Protein AF-A0A2A7MKB6-F1 (afdb_monomer)

pLDDT: mean 78.99, std 16.05, range [43.69, 95.25]

Foldseek 3Di:
DLVPLCCVVPVDPVVVVVVVVVCCVPQPCRVVQPDPVSVVVSVVCCCPVDQQQPDFDVVQVRDHSVVSVVVVVVVD

Structure (mmCIF, N/CA/C/O backbone):
data_AF-A0A2A7MKB6-F1
#
_entry.id   AF-A0A2A7MKB6-F1
#
loop_
_atom_site.group_PDB
_atom_site.id
_atom_site.type_symbol
_atom_site.label_atom_id
_atom_site.label_alt_id
_atom_site.label_comp_id
_atom_site.label_asym_id
_atom_site.label_entity_id
_atom_site.label_seq_id
_atom_site.pdbx_PDB_ins_code
_atom_site.Cartn_x
_atom_site.Cartn_y
_atom_site.Cartn_z
_atom_site.occupancy
_atom_site.B_iso_or_equiv
_atom_site.auth_seq_id
_atom_site.auth_comp_id
_atom_site.auth_asym_id
_atom_site.auth_atom_id
_atom_site.pdbx_PDB_model_num
ATOM 1 N N . MET A 1 1 ? 4.606 9.864 8.707 1.00 45.22 1 MET A N 1
ATOM 2 C CA . MET A 1 1 ? 5.658 8.867 9.003 1.00 45.22 1 MET A CA 1
ATOM 3 C C . MET A 1 1 ? 4.961 7.603 9.501 1.00 45.22 1 MET A C 1
ATOM 5 O O . MET A 1 1 ? 4.711 7.465 10.687 1.00 45.22 1 MET A O 1
ATOM 9 N N . ILE A 1 2 ? 4.556 6.750 8.558 1.00 46.50 2 ILE A N 1
ATOM 10 C CA . ILE A 1 2 ? 3.514 5.699 8.662 1.00 46.50 2 ILE A CA 1
ATOM 11 C C . ILE A 1 2 ? 4.055 4.388 9.286 1.00 46.50 2 ILE A C 1
ATOM 13 O O . ILE A 1 2 ? 3.602 3.279 9.023 1.00 46.50 2 ILE A O 1
ATOM 17 N N . ILE A 1 3 ? 5.107 4.484 10.103 1.00 48.94 3 ILE A N 1
ATOM 18 C CA . ILE A 1 3 ? 5.906 3.308 10.481 1.00 48.94 3 ILE A CA 1
ATOM 19 C C . ILE A 1 3 ? 5.374 2.610 11.741 1.00 48.94 3 ILE A C 1
ATOM 21 O O . ILE A 1 3 ? 5.704 1.446 11.950 1.00 48.94 3 ILE A O 1
ATOM 25 N N . ARG A 1 4 ? 4.512 3.230 12.561 1.00 48.97 4 ARG A N 1
ATOM 26 C CA . ARG A 1 4 ? 4.033 2.578 13.796 1.00 48.97 4 ARG A CA 1
ATOM 27 C C . ARG A 1 4 ? 2.900 1.583 13.547 1.00 48.97 4 ARG A C 1
ATOM 29 O O . ARG A 1 4 ? 3.058 0.426 13.922 1.00 48.97 4 ARG A O 1
ATOM 36 N N . ALA A 1 5 ? 1.853 1.948 12.804 1.00 45.94 5 ALA A N 1
ATOM 37 C CA . ALA A 1 5 ? 0.797 0.982 12.480 1.00 45.94 5 ALA A CA 1
ATOM 38 C C . ALA A 1 5 ? 1.276 -0.155 11.571 1.00 45.94 5 ALA A C 1
ATOM 40 O O . ALA A 1 5 ? 0.795 -1.279 11.689 1.00 45.94 5 ALA A O 1
ATOM 41 N N . ILE A 1 6 ? 2.268 0.108 10.711 1.00 49.97 6 ILE A N 1
ATOM 42 C CA . ILE A 1 6 ? 2.928 -0.955 9.959 1.00 49.97 6 ILE A CA 1
ATOM 43 C C . ILE A 1 6 ? 3.691 -1.866 10.919 1.00 49.97 6 ILE A C 1
ATOM 45 O O . ILE A 1 6 ? 3.453 -3.057 10.876 1.00 49.97 6 ILE A O 1
ATOM 49 N N . LYS A 1 7 ? 4.532 -1.383 11.839 1.00 47.50 7 LYS A N 1
ATOM 50 C CA . LYS A 1 7 ? 5.274 -2.289 12.738 1.00 47.50 7 LYS A CA 1
ATOM 51 C C . LYS A 1 7 ? 4.361 -3.214 13.558 1.00 47.50 7 LYS A C 1
ATOM 53 O O . LYS A 1 7 ? 4.677 -4.394 13.672 1.00 47.50 7 LYS A O 1
ATOM 58 N N . ASP A 1 8 ? 3.217 -2.719 14.026 1.00 45.84 8 ASP A N 1
ATOM 59 C CA . ASP A 1 8 ? 2.292 -3.502 14.860 1.00 45.84 8 ASP A CA 1
ATOM 60 C C . ASP A 1 8 ? 1.381 -4.444 14.044 1.00 45.84 8 ASP A C 1
ATOM 62 O O . ASP A 1 8 ? 0.929 -5.473 14.547 1.00 45.84 8 ASP A O 1
ATOM 66 N N . ILE A 1 9 ? 1.172 -4.162 12.751 1.00 51.12 9 ILE A N 1
ATOM 67 C CA . ILE A 1 9 ? 0.476 -5.054 11.805 1.00 51.12 9 ILE A CA 1
ATOM 68 C C . ILE A 1 9 ? 1.456 -6.026 11.095 1.00 51.12 9 ILE A C 1
ATOM 70 O O . ILE A 1 9 ? 1.047 -7.117 10.687 1.00 51.12 9 ILE A O 1
ATOM 74 N N . LEU A 1 10 ? 2.741 -5.669 10.979 1.00 53.38 10 LEU A N 1
ATOM 75 C CA . LEU A 1 10 ? 3.710 -6.198 9.999 1.00 53.38 10 LEU A CA 1
ATOM 76 C C . LEU A 1 10 ? 4.936 -6.893 10.631 1.00 53.38 10 LEU A C 1
ATOM 78 O O . LEU A 1 10 ? 5.868 -7.241 9.909 1.00 53.38 10 LEU A O 1
ATOM 82 N N . MET A 1 11 ? 4.965 -7.154 11.944 1.00 45.91 11 MET A N 1
ATOM 83 C CA . MET A 1 11 ? 6.144 -7.742 12.617 1.00 45.91 11 MET A CA 1
ATOM 84 C C . MET A 1 11 ? 6.269 -9.274 12.623 1.00 45.91 11 MET A C 1
ATOM 86 O O . MET A 1 11 ? 6.969 -9.834 13.459 1.00 45.91 11 MET A O 1
ATOM 90 N N . THR A 1 12 ? 5.689 -9.992 11.662 1.00 43.69 12 THR A N 1
ATOM 91 C CA . THR A 1 12 ? 6.149 -11.364 11.377 1.00 43.69 12 THR A CA 1
ATOM 92 C C . THR A 1 12 ? 6.111 -11.628 9.878 1.00 43.69 12 THR A C 1
ATOM 94 O O . THR A 1 12 ? 5.239 -11.132 9.165 1.00 43.69 12 THR A O 1
ATOM 97 N N . MET A 1 13 ? 7.073 -12.420 9.404 1.00 50.72 13 MET A N 1
ATOM 98 C CA . MET A 1 13 ? 7.361 -12.810 8.012 1.00 50.72 13 MET A CA 1
ATOM 99 C C . MET A 1 13 ? 6.140 -13.214 7.152 1.00 50.72 13 MET A C 1
ATOM 101 O O . MET A 1 13 ? 6.231 -13.271 5.929 1.00 50.72 13 MET A O 1
ATOM 105 N N . LEU A 1 14 ? 4.974 -13.434 7.762 1.00 51.94 14 LEU A N 1
ATOM 106 C CA . LEU A 1 14 ? 3.712 -13.755 7.107 1.00 51.94 14 LEU A CA 1
ATOM 107 C C . LEU A 1 14 ? 3.160 -12.631 6.215 1.00 51.94 14 LEU A C 1
ATOM 109 O O . LEU A 1 14 ? 2.545 -12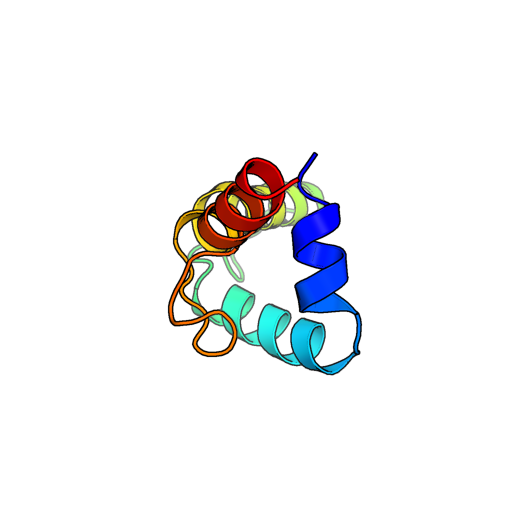.919 5.191 1.00 51.94 14 LEU A O 1
ATOM 113 N N . GLN A 1 15 ? 3.343 -11.356 6.578 1.00 64.69 15 GLN A N 1
ATOM 114 C CA . GLN A 1 15 ? 2.67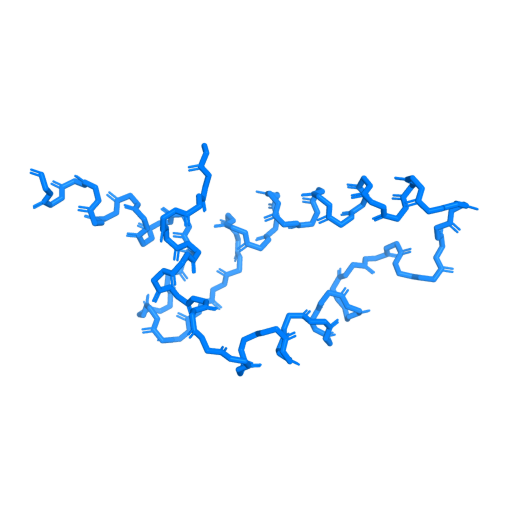1 -10.277 5.845 1.00 64.69 15 GLN A CA 1
ATOM 115 C C . GLN A 1 15 ? 3.428 -9.825 4.593 1.00 64.69 15 GLN A C 1
ATOM 117 O O . GLN A 1 15 ? 2.793 -9.513 3.589 1.00 64.69 15 GLN A O 1
ATOM 122 N N . TRP A 1 16 ? 4.763 -9.881 4.600 1.00 66.81 16 TRP A N 1
ATOM 123 C CA . TRP A 1 16 ? 5.570 -9.671 3.391 1.00 66.81 16 TRP A CA 1
ATOM 124 C C . TRP A 1 16 ? 5.223 -10.688 2.296 1.00 66.81 16 TRP A C 1
ATOM 126 O O . TRP A 1 16 ? 5.060 -10.315 1.131 1.00 66.81 16 TRP A O 1
ATOM 136 N N . ASN A 1 17 ? 4.995 -11.945 2.694 1.00 74.94 17 ASN A N 1
ATOM 137 C CA . ASN A 1 17 ? 4.539 -13.012 1.802 1.00 74.94 17 ASN A CA 1
ATOM 138 C C . ASN A 1 17 ? 3.152 -12.740 1.199 1.00 74.94 17 ASN A C 1
ATOM 140 O O . ASN A 1 17 ? 2.860 -13.237 0.118 1.00 74.94 17 ASN A O 1
ATOM 144 N N . LEU A 1 18 ? 2.306 -11.939 1.854 1.00 76.94 18 LEU A N 1
ATOM 145 C CA . LEU A 1 18 ? 0.998 -11.523 1.329 1.00 76.94 18 LEU A CA 1
ATOM 146 C C . LEU A 1 18 ? 1.062 -10.196 0.558 1.00 76.94 18 LEU A C 1
ATOM 148 O O . LEU A 1 18 ? 0.241 -9.954 -0.329 1.00 76.94 18 LEU A O 1
ATOM 152 N N . PHE A 1 19 ? 2.037 -9.341 0.872 1.00 80.88 19 PHE A N 1
ATOM 153 C CA . PHE A 1 19 ? 2.240 -8.053 0.220 1.00 80.88 19 PHE A CA 1
ATOM 154 C C . PHE A 1 19 ? 2.722 -8.225 -1.220 1.00 80.88 19 PHE A C 1
ATOM 156 O O . PHE A 1 19 ? 2.095 -7.685 -2.128 1.00 80.88 19 PHE A O 1
ATOM 163 N N . ILE A 1 20 ? 3.781 -9.013 -1.449 1.00 82.44 20 ILE A N 1
ATOM 164 C CA . ILE A 1 20 ? 4.369 -9.177 -2.789 1.00 82.44 20 ILE A CA 1
ATOM 165 C C . ILE A 1 20 ? 3.351 -9.715 -3.814 1.00 82.44 20 ILE A C 1
ATOM 167 O O . ILE A 1 20 ? 3.225 -9.106 -4.878 1.00 82.44 20 ILE A O 1
ATOM 171 N N . PRO A 1 21 ? 2.584 -10.793 -3.546 1.00 87.69 21 PRO A N 1
ATOM 172 C CA . PRO A 1 21 ? 1.575 -11.276 -4.489 1.00 87.69 21 PRO A CA 1
ATOM 173 C C . PRO A 1 21 ? 0.459 -10.262 -4.737 1.00 87.69 21 PRO A C 1
ATOM 175 O O . PRO A 1 21 ? -0.009 -10.124 -5.865 1.00 87.69 21 PRO A O 1
ATOM 178 N N . ALA A 1 22 ? 0.041 -9.531 -3.704 1.00 86.19 22 ALA A N 1
ATOM 179 C CA . ALA A 1 22 ? -1.010 -8.538 -3.848 1.00 86.19 22 ALA A CA 1
ATOM 180 C C . ALA A 1 22 ? -0.545 -7.314 -4.642 1.00 86.19 22 ALA A C 1
ATOM 182 O O . ALA A 1 22 ? -1.264 -6.880 -5.532 1.00 86.19 22 ALA A O 1
ATOM 183 N N . LEU A 1 23 ? 0.674 -6.821 -4.409 1.00 87.25 23 LEU A N 1
ATOM 184 C CA . LEU A 1 23 ? 1.291 -5.781 -5.233 1.00 87.25 23 LEU A CA 1
ATOM 185 C C . LEU A 1 23 ? 1.370 -6.233 -6.699 1.00 87.25 23 LEU A C 1
ATOM 187 O O . LEU A 1 23 ? 0.952 -5.495 -7.582 1.00 87.25 23 LEU A O 1
ATOM 191 N N . LYS A 1 24 ? 1.820 -7.469 -6.963 1.00 87.44 24 LYS A N 1
ATOM 192 C CA . LYS A 1 24 ? 1.861 -8.042 -8.324 1.00 87.44 24 LYS A CA 1
ATOM 193 C C . LYS A 1 24 ? 0.494 -8.119 -8.998 1.00 87.44 24 LYS A C 1
ATOM 195 O O . LYS A 1 24 ? 0.416 -7.976 -10.213 1.00 87.44 24 LYS A O 1
ATOM 200 N N . LYS A 1 25 ? -0.566 -8.367 -8.229 1.00 88.69 25 LYS A N 1
ATOM 201 C CA . LYS A 1 25 ? -1.938 -8.473 -8.737 1.00 88.69 25 LYS A CA 1
ATOM 202 C C . LYS A 1 25 ? -2.610 -7.110 -8.928 1.00 88.69 25 LYS A C 1
ATOM 204 O O . LYS A 1 25 ?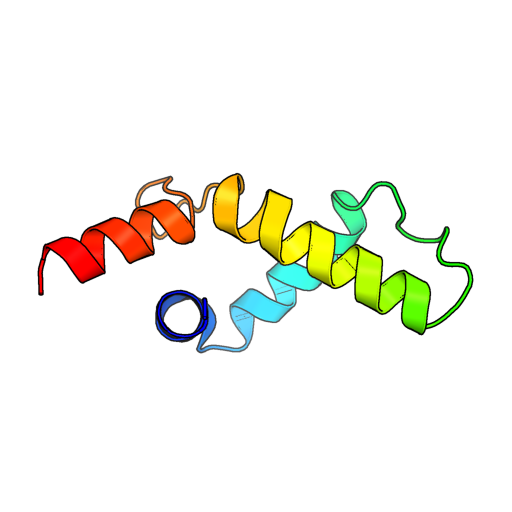 -3.415 -6.951 -9.839 1.00 88.69 25 LYS A O 1
ATOM 209 N N . GLU A 1 26 ? -2.339 -6.164 -8.038 1.00 87.69 26 GLU A N 1
ATOM 210 C CA . GLU A 1 26 ? -3.080 -4.905 -7.926 1.00 87.69 26 GLU A CA 1
ATOM 211 C C . GLU A 1 26 ? -2.361 -3.720 -8.585 1.00 87.69 26 GLU A C 1
ATOM 213 O O . GLU A 1 26 ? -3.031 -2.789 -9.040 1.00 87.69 26 GLU A O 1
ATOM 218 N N . ASP A 1 27 ? -1.025 -3.730 -8.665 1.00 85.38 27 ASP A N 1
ATOM 219 C CA . ASP A 1 27 ? -0.285 -2.694 -9.383 1.00 85.38 27 ASP A CA 1
ATOM 220 C C . ASP A 1 27 ? -0.467 -2.877 -10.894 1.00 85.38 27 ASP A C 1
ATOM 222 O O . ASP A 1 27 ? 0.103 -3.762 -11.529 1.00 85.38 27 ASP A O 1
ATOM 226 N N . LYS A 1 28 ? -1.249 -1.982 -11.499 1.00 81.81 28 LYS A N 1
ATOM 227 C CA . LYS A 1 28 ? -1.504 -1.954 -12.947 1.00 81.81 28 LYS A CA 1
ATOM 228 C C . LYS A 1 28 ? -0.236 -1.739 -13.781 1.00 81.81 28 LYS A C 1
ATOM 230 O O . LYS A 1 28 ? -0.249 -2.004 -14.985 1.00 81.81 28 LYS A O 1
ATOM 235 N N . ARG A 1 29 ? 0.828 -1.216 -13.166 1.00 80.69 29 ARG A N 1
ATOM 236 C CA . ARG A 1 29 ? 2.131 -0.965 -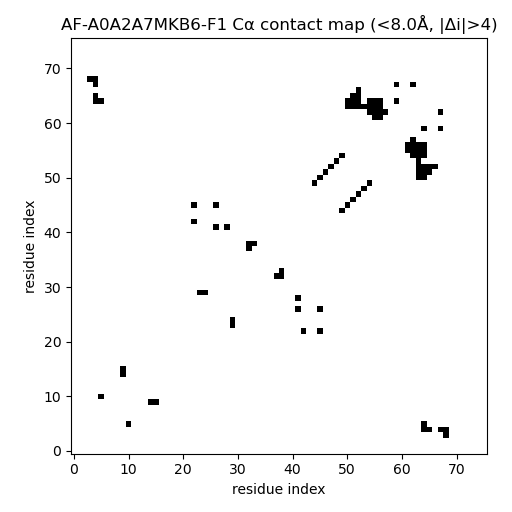13.793 1.00 80.69 29 ARG A CA 1
ATOM 237 C C . ARG A 1 29 ? 3.083 -2.151 -13.660 1.00 80.69 29 ARG A C 1
ATOM 239 O O . ARG A 1 29 ? 4.188 -2.088 -14.196 1.00 80.69 29 ARG A O 1
ATOM 246 N N . MET A 1 30 ? 2.666 -3.228 -12.991 1.00 81.19 30 MET A N 1
ATOM 247 C CA . MET A 1 30 ? 3.461 -4.445 -12.871 1.00 81.19 30 MET A CA 1
ATOM 248 C C . MET A 1 30 ? 3.906 -4.931 -14.262 1.00 81.19 30 MET A C 1
ATOM 250 O O . MET A 1 30 ? 3.106 -4.986 -15.197 1.00 81.19 30 MET A O 1
ATOM 254 N N . ASN A 1 31 ? 5.197 -5.258 -14.394 1.00 77.75 31 ASN A N 1
ATOM 255 C CA . ASN A 1 31 ? 5.881 -5.631 -15.647 1.00 77.75 31 ASN A CA 1
ATOM 256 C C . ASN A 1 31 ? 5.986 -4.524 -16.718 1.00 77.75 31 ASN A C 1
ATOM 258 O O . ASN A 1 31 ? 6.300 -4.819 -17.868 1.00 77.75 31 ASN A O 1
ATOM 262 N N . LYS A 1 32 ? 5.735 -3.260 -16.359 1.00 88.50 32 LYS A N 1
ATOM 263 C CA . LYS A 1 32 ? 5.866 -2.092 -17.251 1.00 88.50 32 LYS A CA 1
ATOM 264 C C . LYS A 1 32 ? 6.802 -1.021 -16.684 1.00 88.50 32 LYS A C 1
ATOM 266 O O . LYS A 1 32 ? 6.706 0.139 -17.073 1.00 88.50 32 LYS A O 1
ATOM 271 N N . TYR A 1 33 ? 7.659 -1.393 -15.733 1.00 91.50 33 TYR A N 1
ATOM 272 C CA . TYR A 1 33 ? 8.640 -0.473 -15.164 1.00 91.50 33 TYR A CA 1
ATOM 273 C C . TYR A 1 33 ? 9.761 -0.220 -16.166 1.00 91.50 33 TYR A C 1
ATOM 275 O O . TYR A 1 33 ? 10.285 -1.161 -16.759 1.00 91.50 33 TYR A O 1
ATOM 283 N N . ILE A 1 34 ? 10.118 1.051 -16.332 1.00 93.75 34 ILE A N 1
ATOM 284 C CA . ILE A 1 34 ? 11.192 1.471 -17.241 1.00 93.75 34 ILE A CA 1
ATOM 285 C C . ILE A 1 34 ? 12.554 1.072 -16.664 1.00 93.75 34 ILE A C 1
ATOM 287 O O . ILE A 1 34 ? 13.407 0.535 -17.364 1.00 93.75 34 ILE A O 1
ATOM 291 N N . ASP A 1 35 ? 12.737 1.314 -15.369 1.00 94.62 35 ASP A N 1
ATOM 292 C CA . ASP A 1 35 ? 13.945 0.995 -14.626 1.00 94.62 35 ASP A CA 1
ATOM 293 C C . ASP A 1 35 ? 13.622 0.737 -13.143 1.00 94.62 35 ASP A C 1
ATOM 295 O O . ASP A 1 35 ? 12.465 0.735 -12.703 1.00 94.62 35 ASP A O 1
ATOM 299 N N . PHE A 1 36 ? 14.667 0.507 -12.347 1.00 92.06 36 PHE A N 1
ATOM 300 C CA . PHE A 1 36 ? 14.528 0.293 -10.910 1.00 92.06 36 PHE A CA 1
ATOM 301 C C . PHE A 1 36 ? 13.940 1.508 -10.173 1.00 92.06 36 PHE A C 1
ATOM 303 O O . PHE A 1 36 ? 13.193 1.344 -9.206 1.00 92.06 36 PHE A O 1
ATOM 310 N N . ASN A 1 37 ? 14.258 2.729 -10.607 1.00 95.25 37 ASN 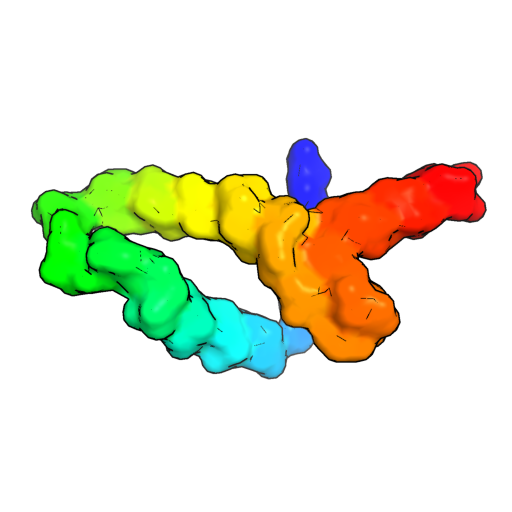A N 1
ATOM 311 C CA . ASN A 1 37 ? 13.759 3.940 -9.968 1.00 95.25 37 ASN A CA 1
ATOM 312 C C . ASN A 1 37 ? 12.257 4.121 -10.228 1.00 95.25 37 ASN A C 1
ATOM 314 O O . ASN A 1 37 ? 11.504 4.453 -9.311 1.00 95.25 37 ASN A O 1
ATOM 318 N N . ASP A 1 38 ? 11.799 3.815 -11.437 1.00 93.00 38 ASP A N 1
ATOM 319 C CA . ASP A 1 38 ? 10.388 3.815 -11.797 1.00 93.00 38 ASP A CA 1
ATOM 320 C C . ASP A 1 38 ? 9.598 2.762 -11.002 1.00 93.00 38 ASP A C 1
ATOM 322 O O . ASP A 1 38 ? 8.542 3.058 -10.433 1.00 93.00 38 ASP A O 1
ATOM 326 N N . ALA A 1 39 ? 10.157 1.554 -10.856 1.00 91.19 39 ALA A N 1
ATOM 327 C CA . ALA A 1 39 ? 9.589 0.510 -10.003 1.00 91.19 39 ALA A CA 1
ATOM 328 C C . ALA A 1 39 ? 9.484 0.961 -8.535 1.00 91.19 39 ALA A C 1
ATOM 330 O O . ALA A 1 39 ? 8.459 0.745 -7.879 1.00 91.19 39 ALA A O 1
ATOM 331 N N . LYS A 1 40 ? 10.518 1.639 -8.020 1.00 91.38 40 LYS A N 1
ATOM 332 C CA . LYS A 1 40 ? 10.538 2.202 -6.663 1.00 91.38 40 LYS A CA 1
ATOM 333 C C . LYS A 1 40 ? 9.445 3.256 -6.474 1.00 91.38 40 LYS A C 1
ATOM 335 O O . LYS A 1 40 ? 8.732 3.207 -5.471 1.00 91.38 40 LYS A O 1
ATOM 340 N N . ILE A 1 41 ? 9.280 4.173 -7.430 1.00 92.06 41 ILE A N 1
ATOM 341 C CA . ILE A 1 41 ? 8.236 5.209 -7.394 1.00 92.06 41 ILE A CA 1
ATOM 342 C C . ILE A 1 41 ? 6.845 4.571 -7.438 1.00 92.06 41 ILE A C 1
ATOM 344 O O . ILE A 1 41 ? 6.007 4.900 -6.598 1.00 92.06 41 ILE A O 1
ATOM 348 N N . SER A 1 42 ? 6.604 3.630 -8.357 1.00 90.38 42 SER A N 1
ATOM 349 C CA . SER A 1 42 ? 5.319 2.919 -8.451 1.00 90.38 42 SER A CA 1
ATOM 350 C C . SER A 1 42 ? 4.985 2.181 -7.156 1.00 90.38 42 SER A C 1
ATOM 352 O O . SER A 1 42 ? 3.876 2.293 -6.635 1.00 90.38 42 SER A O 1
ATOM 354 N N . THR A 1 43 ? 5.972 1.493 -6.576 1.00 88.62 43 THR A N 1
ATOM 355 C CA . THR A 1 43 ? 5.814 0.776 -5.304 1.00 88.62 43 THR A CA 1
ATOM 356 C C . THR A 1 43 ? 5.455 1.733 -4.169 1.00 88.62 43 THR A C 1
ATOM 358 O O . THR A 1 43 ? 4.530 1.466 -3.403 1.00 88.62 43 THR A O 1
ATOM 361 N N . PHE A 1 44 ? 6.141 2.875 -4.074 1.00 88.62 44 PHE A N 1
ATOM 362 C CA . PHE A 1 44 ? 5.838 3.889 -3.066 1.00 88.62 44 PHE A CA 1
ATOM 363 C C . PHE A 1 44 ? 4.423 4.455 -3.239 1.00 88.62 44 PHE A C 1
ATOM 365 O O . PHE A 1 44 ? 3.665 4.543 -2.273 1.00 88.62 44 PHE A O 1
ATOM 372 N N . GLN A 1 45 ? 4.027 4.767 -4.475 1.00 89.62 45 GLN A N 1
ATOM 373 C CA . GLN A 1 45 ? 2.677 5.236 -4.790 1.00 89.62 45 GLN A CA 1
ATOM 374 C C . GLN A 1 45 ? 1.611 4.205 -4.411 1.00 89.62 45 GLN A C 1
ATOM 376 O O . GLN A 1 45 ? 0.604 4.571 -3.802 1.00 89.62 45 GLN A O 1
ATOM 381 N N . TYR A 1 46 ? 1.836 2.926 -4.721 1.00 88.38 46 TYR A N 1
ATOM 382 C CA . TYR A 1 46 ? 0.944 1.840 -4.325 1.00 88.38 46 TYR A CA 1
ATOM 383 C C . TYR A 1 46 ? 0.784 1.775 -2.802 1.00 88.38 46 TYR A C 1
ATOM 385 O O . TYR A 1 46 ? -0.344 1.733 -2.307 1.00 88.38 46 TYR A O 1
ATOM 39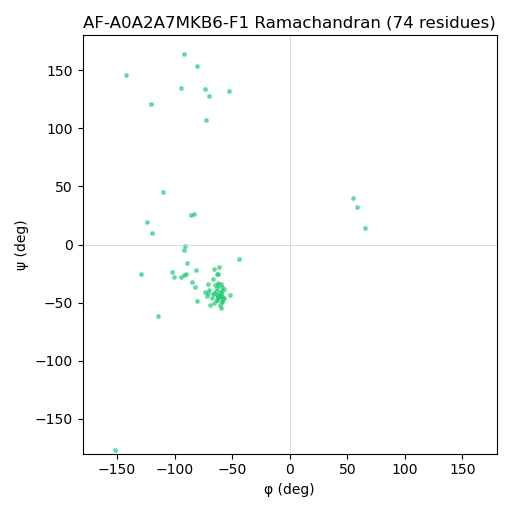3 N N . ILE A 1 47 ? 1.889 1.814 -2.051 1.00 87.88 47 ILE A N 1
ATOM 394 C CA . ILE A 1 47 ? 1.859 1.743 -0.586 1.00 87.88 47 ILE A CA 1
ATOM 395 C C . ILE A 1 47 ? 1.065 2.921 -0.005 1.00 87.88 47 ILE A C 1
ATOM 397 O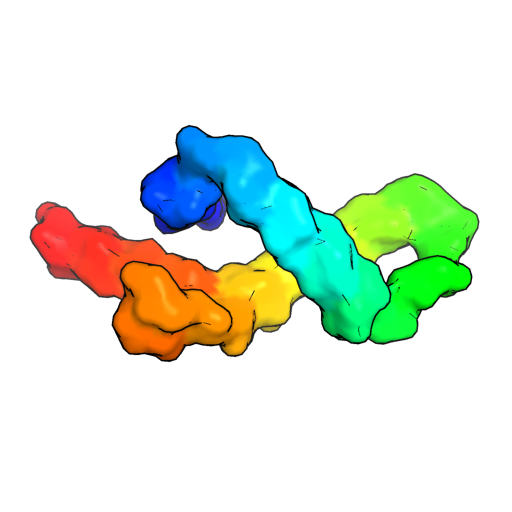 O . ILE A 1 47 ? 0.112 2.722 0.749 1.00 87.88 47 ILE A O 1
ATOM 401 N N . GLU A 1 48 ? 1.405 4.145 -0.398 1.00 87.19 48 GLU A N 1
ATOM 402 C CA . GLU A 1 48 ? 0.843 5.363 0.193 1.00 87.19 48 GLU A CA 1
ATOM 403 C C . GLU A 1 48 ? -0.604 5.637 -0.222 1.00 87.19 48 GLU A C 1
ATOM 405 O O . GLU A 1 48 ? -1.433 6.054 0.592 1.00 87.19 48 GLU A O 1
ATOM 410 N N . SER A 1 49 ? -0.922 5.417 -1.498 1.00 88.06 49 SER A N 1
ATOM 411 C CA . SER A 1 49 ? -2.212 5.823 -2.069 1.00 88.06 49 SER A CA 1
ATOM 412 C C . SER A 1 49 ? -3.254 4.711 -2.048 1.00 88.06 49 SER A C 1
ATOM 414 O O . SER A 1 49 ? -4.454 4.999 -2.011 1.00 88.06 49 SER A O 1
ATOM 416 N N . TRP A 1 50 ? -2.822 3.447 -2.083 1.00 88.56 50 TRP A N 1
ATOM 417 C CA . TRP A 1 50 ? -3.715 2.293 -2.121 1.00 88.56 50 TRP A CA 1
ATOM 418 C C . TRP A 1 50 ? -3.617 1.446 -0.854 1.00 88.56 50 TRP A C 1
ATOM 420 O O . TRP A 1 50 ? -4.602 1.352 -0.122 1.00 88.56 50 TRP A O 1
ATOM 430 N N . TYR A 1 51 ? -2.449 0.881 -0.542 1.00 88.00 51 TYR A N 1
ATOM 431 C CA . TYR A 1 51 ? -2.299 -0.054 0.576 1.00 88.00 51 TYR A CA 1
ATOM 432 C C . TYR A 1 51 ? -2.695 0.583 1.917 1.00 88.00 51 TYR A C 1
ATOM 434 O O . TYR A 1 51 ? -3.599 0.099 2.590 1.00 88.00 51 TYR A O 1
ATOM 442 N N . ASN A 1 52 ? -2.105 1.723 2.275 1.00 88.25 52 ASN A N 1
ATOM 443 C CA . ASN A 1 52 ? -2.347 2.357 3.573 1.00 88.25 52 ASN A CA 1
ATOM 444 C C . ASN A 1 52 ? -3.755 2.961 3.695 1.00 88.25 52 ASN A C 1
ATOM 446 O O . ASN A 1 52 ? -4.343 2.966 4.778 1.00 88.25 52 ASN A O 1
ATOM 450 N N . ARG A 1 53 ? -4.303 3.482 2.590 1.00 90.12 53 ARG A N 1
ATOM 451 C CA . ARG A 1 53 ? -5.520 4.315 2.602 1.00 90.12 53 ARG A CA 1
ATOM 452 C C . ARG A 1 53 ? -6.792 3.606 2.166 1.00 90.12 53 ARG A C 1
ATOM 454 O O . ARG A 1 53 ? -7.868 4.079 2.514 1.00 90.12 53 ARG A O 1
ATOM 461 N N . LYS A 1 54 ? -6.691 2.536 1.379 1.00 91.31 54 LYS A N 1
ATOM 462 C CA . LYS A 1 54 ? -7.841 1.903 0.711 1.00 91.31 54 LYS A CA 1
ATOM 463 C C . LYS A 1 54 ? -7.912 0.399 0.930 1.00 91.31 54 LYS A C 1
ATOM 465 O O . LYS A 1 54 ? -9.003 -0.161 0.865 1.00 91.31 54 LYS A O 1
ATOM 470 N N . ARG A 1 55 ? -6.787 -0.267 1.203 1.00 88.75 55 ARG A N 1
ATOM 471 C CA . ARG A 1 55 ? -6.791 -1.710 1.437 1.00 88.75 55 ARG A CA 1
ATOM 472 C C . ARG A 1 55 ? -7.453 -2.040 2.765 1.00 88.75 55 ARG A C 1
ATOM 474 O O . ARG A 1 55 ? -7.068 -1.520 3.804 1.00 88.75 55 ARG A O 1
ATOM 481 N N . ILE A 1 56 ? -8.422 -2.942 2.713 1.00 89.94 56 ILE A N 1
ATOM 482 C CA . ILE A 1 56 ? -9.158 -3.420 3.879 1.00 89.94 56 ILE A CA 1
ATOM 483 C C . ILE A 1 56 ? -8.513 -4.707 4.395 1.00 89.94 56 ILE A C 1
ATOM 485 O O . ILE A 1 56 ? -8.217 -5.618 3.621 1.00 89.94 56 ILE A O 1
ATOM 489 N N . HIS A 1 57 ? -8.323 -4.798 5.711 1.00 85.38 57 HIS A N 1
ATOM 490 C CA . HIS A 1 57 ? -7.737 -5.966 6.363 1.00 85.38 57 HIS A CA 1
ATOM 491 C C . HIS A 1 57 ? -8.707 -6.568 7.387 1.00 85.38 57 HIS A C 1
ATOM 493 O O . HIS A 1 57 ? -9.082 -5.924 8.367 1.00 85.38 57 HIS A O 1
ATOM 499 N N . SER A 1 58 ? -9.072 -7.841 7.208 1.00 85.31 58 SER A N 1
ATOM 500 C CA . SER A 1 58 ? -9.984 -8.558 8.115 1.00 85.31 58 SER A CA 1
ATOM 501 C C . SER A 1 58 ? -9.464 -8.620 9.557 1.00 85.31 58 SER A C 1
ATOM 503 O O . SER A 1 58 ? -10.236 -8.459 10.499 1.00 85.31 58 SER A O 1
ATOM 505 N N . ARG A 1 59 ? -8.142 -8.756 9.740 1.00 83.19 59 ARG A N 1
ATOM 506 C CA . ARG A 1 59 ? -7.484 -8.801 11.059 1.00 83.19 59 ARG A CA 1
ATOM 507 C C . ARG A 1 59 ? -7.659 -7.520 11.886 1.00 83.19 59 ARG A C 1
ATOM 509 O O . ARG A 1 59 ? -7.632 -7.593 13.108 1.00 83.19 59 ARG A O 1
ATOM 516 N N . ILE A 1 60 ? -7.876 -6.372 11.241 1.00 86.31 60 ILE A N 1
ATOM 517 C CA . ILE A 1 60 ? -8.139 -5.082 11.902 1.00 86.31 60 ILE A CA 1
ATOM 518 C C . ILE A 1 60 ? -9.593 -4.651 11.693 1.00 86.31 60 ILE A C 1
ATOM 520 O O . ILE A 1 60 ? -9.871 -3.507 11.358 1.00 86.31 60 ILE A O 1
ATOM 524 N N . ARG A 1 61 ? -10.536 -5.587 11.874 1.00 89.31 61 ARG A N 1
ATOM 525 C CA . ARG A 1 61 ? -11.988 -5.329 11.805 1.00 89.31 61 ARG A CA 1
ATOM 526 C C . ARG A 1 61 ? -12.421 -4.670 10.492 1.00 89.31 61 ARG A C 1
ATOM 528 O O . ARG A 1 61 ? -13.252 -3.769 10.491 1.00 89.31 61 ARG A O 1
ATOM 535 N N . PHE A 1 62 ? -11.837 -5.116 9.381 1.00 90.88 62 PHE A N 1
ATOM 536 C CA . PHE A 1 62 ? -12.110 -4.573 8.050 1.00 90.88 62 PHE A CA 1
ATOM 537 C C . PHE A 1 62 ? -11.830 -3.063 7.927 1.00 90.88 62 PHE A C 1
ATOM 539 O O . PHE A 1 62 ? -12.460 -2.363 7.138 1.00 90.88 62 PHE A O 1
ATOM 546 N N . MET A 1 63 ? -10.839 -2.563 8.667 1.00 90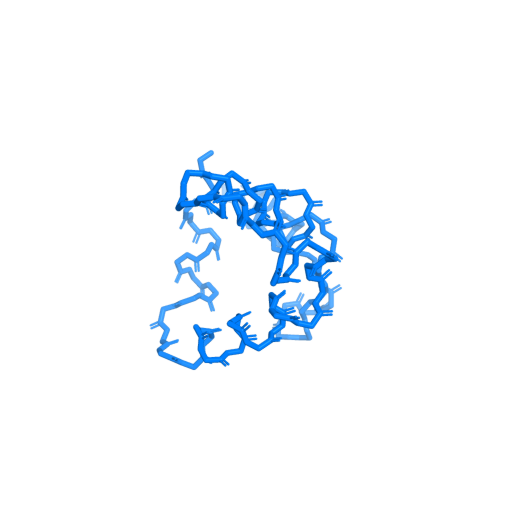.69 63 MET A N 1
ATOM 547 C CA . MET A 1 63 ? -10.339 -1.198 8.531 1.00 90.69 63 MET A CA 1
ATOM 548 C C . MET A 1 63 ? -9.174 -1.118 7.543 1.00 90.69 63 MET A C 1
ATOM 550 O O . MET A 1 63 ? -8.542 -2.124 7.198 1.00 90.69 63 MET A O 1
ATOM 554 N N . THR A 1 64 ? -8.881 0.107 7.109 1.00 91.38 64 THR A N 1
ATOM 555 C CA . THR A 1 64 ? -7.623 0.422 6.430 1.00 91.38 64 THR A CA 1
ATOM 556 C C . THR A 1 64 ? -6.506 0.605 7.455 1.00 91.38 64 THR A C 1
ATOM 558 O O . THR A 1 64 ? -6.795 0.991 8.594 1.00 91.38 64 THR A O 1
ATOM 561 N N . PRO A 1 65 ? -5.233 0.369 7.086 1.00 88.12 65 PRO A N 1
ATOM 562 C CA . PRO A 1 65 ? -4.109 0.605 7.987 1.00 88.12 65 PRO A CA 1
ATOM 563 C C . PRO A 1 65 ? -4.130 2.016 8.587 1.00 88.12 65 PRO A C 1
ATOM 565 O O . PRO A 1 65 ? -3.992 2.165 9.799 1.00 88.12 65 PRO A O 1
ATOM 568 N N . GLN A 1 66 ? -4.410 3.039 7.770 1.00 89.06 66 GLN A N 1
ATOM 569 C CA . GLN A 1 66 ? -4.500 4.420 8.244 1.00 89.06 66 GLN A CA 1
ATOM 570 C C . GLN A 1 66 ? -5.672 4.640 9.209 1.00 89.06 66 GLN A C 1
ATOM 572 O O . GLN A 1 66 ? -5.522 5.351 10.200 1.00 89.06 66 GLN A O 1
ATOM 577 N N . ALA A 1 67 ? -6.845 4.059 8.938 1.00 90.81 67 ALA A N 1
ATOM 578 C CA . ALA A 1 67 ? -7.999 4.198 9.826 1.00 90.81 67 ALA A CA 1
ATOM 579 C C . ALA A 1 67 ? -7.734 3.559 11.196 1.00 90.81 67 ALA A C 1
ATOM 581 O O . ALA A 1 67 ? -8.081 4.140 12.223 1.00 90.81 67 ALA A O 1
ATOM 582 N N . TYR A 1 68 ? -7.075 2.401 11.208 1.00 89.00 68 TYR A N 1
ATOM 583 C CA . TYR A 1 68 ? -6.673 1.725 12.435 1.00 89.00 68 TYR A CA 1
ATOM 584 C C . TYR A 1 68 ? -5.603 2.511 13.208 1.00 89.00 68 TYR A C 1
ATOM 586 O O . TYR A 1 68 ? -5.733 2.688 14.416 1.00 89.00 68 TYR A O 1
ATOM 594 N N . GLU A 1 69 ? -4.600 3.064 12.519 1.00 86.50 69 GLU A N 1
ATOM 595 C CA . GLU A 1 69 ? -3.597 3.944 13.137 1.00 86.50 69 GLU A CA 1
ATOM 596 C C . GLU A 1 69 ? -4.247 5.159 13.805 1.00 86.50 69 GLU A C 1
ATOM 598 O O . GLU A 1 69 ? -3.977 5.464 14.966 1.00 86.50 69 GLU A O 1
ATOM 603 N N . ASN A 1 70 ? -5.167 5.816 13.097 1.00 89.25 70 ASN A N 1
ATOM 604 C CA . ASN A 1 70 ? -5.892 6.973 13.612 1.00 89.25 70 ASN A CA 1
ATOM 605 C C . ASN A 1 70 ? -6.749 6.621 14.838 1.00 89.25 70 ASN A C 1
ATOM 607 O O . ASN A 1 70 ? -6.927 7.466 15.713 1.00 89.25 70 ASN A O 1
ATOM 611 N N . LEU A 1 71 ? -7.290 5.400 14.901 1.00 88.88 71 LEU A N 1
ATOM 612 C CA . LEU A 1 71 ? -8.042 4.911 16.057 1.00 88.88 71 LEU A CA 1
ATOM 613 C C . LEU A 1 71 ? -7.130 4.742 17.278 1.00 88.88 71 LEU A C 1
ATOM 615 O O . LEU A 1 71 ? -7.484 5.212 18.356 1.00 88.88 71 LEU A O 1
ATOM 619 N N . ILE A 1 72 ? -5.957 4.124 17.101 1.00 85.81 72 ILE A N 1
ATOM 620 C CA . ILE A 1 72 ? -4.979 3.926 18.183 1.00 85.81 72 ILE A CA 1
ATOM 621 C C . ILE A 1 72 ? -4.476 5.273 18.706 1.00 85.81 72 ILE A C 1
ATOM 623 O O . ILE A 1 72 ? -4.494 5.501 19.913 1.00 85.81 72 ILE A O 1
ATOM 627 N N . ILE A 1 73 ? -4.084 6.186 17.811 1.00 82.44 73 ILE A N 1
ATOM 628 C CA . ILE A 1 73 ? -3.562 7.506 18.199 1.00 82.44 73 ILE A CA 1
ATOM 629 C C . ILE A 1 73 ? -4.603 8.306 18.983 1.00 82.44 73 ILE A C 1
ATOM 631 O O . ILE A 1 73 ? -4.253 8.929 19.970 1.00 82.44 73 ILE A O 1
ATOM 635 N N . LYS A 1 74 ? -5.882 8.278 18.587 1.00 75.56 74 LYS A N 1
ATOM 636 C CA . LYS A 1 74 ? -6.951 8.970 19.333 1.00 75.56 74 LYS A CA 1
ATOM 637 C C . LYS A 1 74 ? -7.213 8.389 20.724 1.00 75.56 74 LYS A C 1
ATOM 639 O O . LYS A 1 74 ? -7.846 9.053 21.535 1.00 75.56 74 LYS A O 1
ATOM 644 N N . SER A 1 75 ? -6.816 7.141 20.961 1.00 66.56 75 SER A N 1
ATOM 645 C CA . SER A 1 75 ? -7.012 6.450 22.239 1.00 66.56 75 SER A CA 1
ATOM 646 C C . SER A 1 75 ? -5.839 6.598 23.213 1.00 66.56 75 SER A C 1
ATOM 648 O O . SER A 1 75 ? -5.935 6.102 24.332 1.00 66.56 75 SER A O 1
ATOM 650 N N . THR A 1 76 ? -4.750 7.245 22.782 1.00 57.56 76 THR A N 1
ATOM 651 C CA . THR A 1 76 ? -3.548 7.537 23.581 1.00 57.56 76 THR A CA 1
ATOM 652 C C . THR A 1 76 ? -3.502 9.020 23.914 1.00 57.56 76 THR A C 1
ATOM 654 O O . THR A 1 76 ? -3.166 9.340 25.071 1.00 57.56 76 THR A O 1
#

Radius of gyration: 13.5 Å; Cα contacts (8 Å, |Δi|>4): 50; chains: 1; bounding box: 27×23×41 Å

Mean predicted aligned error: 7.09 Å

InterPro domains:
  IPR001584 Integrase, catalytic core [PF13333] (22-70)

Secondary structure (DSSP, 8-state):
-THHHHHHHH-STHHHHHHHHHHHHH-TTTT--SSHHHHHHHHHHIIIIIIHHH--BGGGTTB-HHHHHHHHHHT-

Solvent-accessible surface area (backbone atoms only — not comparable to full-atom values): 4529 Å² total; per-residue (Å²): 134,76,58,62,54,44,50,78,74,52,76,50,81,69,47,62,68,53,45,57,60,46,48,62,72,66,42,88,58,58,98,65,56,89,47,73,68,50,43,51,52,51,52,50,49,45,44,64,66,36,48,36,64,64,37,67,34,73,93,60,79,58,30,23,53,48,58,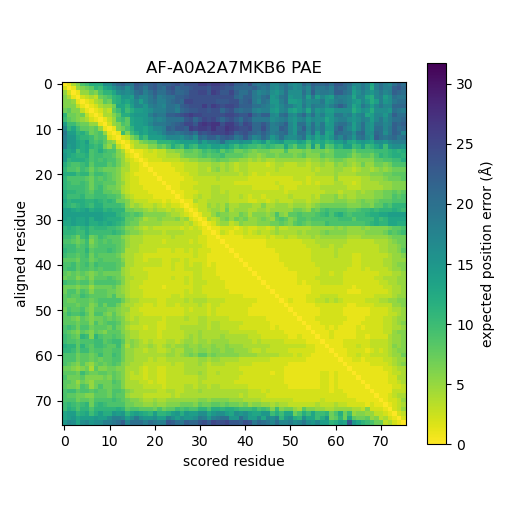49,38,54,52,54,59,75,74,109

Organism: NCBI:txid137838

Sequence (76 aa):
MIIRAIKDILMTMLQWNLFIPALKKEDKRMNKYIDFNDAKISTFQYIESWYNRKRIHSRIRFMTPQAYENLIIKST